Protein 4ZHB (pdb70)

Structure (mmCIF, N/CA/C/O backbone):
data_4ZHB
#
_entry.id   4ZHB
#
_cell.length_a   42.708
_cell.length_b   42.708
_cell.length_c   145.715
_cell.angle_alpha   90.000
_cell.angle_beta   90.000
_cell.angle_gamma   90.000
#
_symmetry.space_group_name_H-M   'P 41 2 2'
#
loop_
_entity.id
_entity.type
_entity.pdbx_description
1 polymer 'Ankyrin repeat-containing protein'
2 polymer '5-mer peptide'
3 non-polymer 'ACETATE ION'
4 water water
#
loop_
_atom_site.group_PDB
_atom_site.id
_atom_site.type_symbol
_atom_site.label_atom_id
_atom_site.label_alt_id
_atom_site.label_comp_id
_atom_site.label_asym_id
_atom_site.label_entity_id
_atom_site.label_seq_id
_atom_site.pdbx_PDB_ins_code
_atom_site.Cartn_x
_atom_site.Cartn_y
_atom_site.Cartn_z
_atom_site.occupancy
_atom_site.B_iso_or_equiv
_atom_site.auth_seq_id
_atom_site.auth_comp_id
_atom_site.auth_asym_id
_atom_site.auth_atom_id
_atom_site.pdbx_PDB_model_num
ATOM 1 N N . ILE A 1 11 ? 17.244 6.944 29.945 1.00 43.49 11 ILE A N 1
ATOM 2 C CA . ILE A 1 11 ? 17.689 6.602 28.556 1.00 39.98 11 ILE A CA 1
ATOM 3 C C . ILE A 1 11 ? 17.597 5.094 28.301 1.00 35.86 11 ILE A C 1
ATOM 4 O O . ILE A 1 11 ? 17.555 4.296 29.245 1.00 30.12 11 ILE A O 1
ATOM 9 N N . ALA A 1 12 ? 17.575 4.717 27.022 1.00 30.35 12 ALA A N 1
ATOM 10 C CA . ALA A 1 12 ? 17.648 3.303 26.609 1.00 25.64 12 ALA A CA 1
ATOM 11 C C . ALA A 1 12 ? 19.015 2.702 26.934 1.00 22.97 12 ALA A C 1
ATOM 12 O O . ALA A 1 12 ? 19.959 3.421 27.305 1.00 23.80 12 ALA A O 1
ATOM 14 N N . SER A 1 13 ? 19.124 1.385 26.784 1.00 19.92 13 SER A N 1
ATOM 15 C CA . SER A 1 13 ? 20.338 0.673 27.142 1.00 18.70 13 SER A CA 1
ATOM 16 C C . SER A 1 13 ? 21.512 1.088 26.267 1.00 17.32 13 SER A C 1
ATOM 17 O O . SER A 1 13 ? 21.350 1.540 25.125 1.00 16.96 13 SER A O 1
ATOM 20 N N . ALA A 1 14 ? 22.709 0.911 26.812 1.00 17.39 14 ALA A N 1
ATOM 21 C CA . ALA A 1 14 ? 23.923 1.149 26.047 1.00 17.28 14 ALA A CA 1
ATOM 22 C C . ALA A 1 14 ? 23.938 0.306 24.780 1.00 15.54 14 ALA A C 1
ATOM 23 O O . ALA A 1 14 ? 24.392 0.766 23.741 1.00 15.98 14 ALA A O 1
ATOM 25 N N . GLU A 1 15 ? 23.437 -0.920 24.876 1.00 15.25 15 GLU A N 1
ATOM 26 C CA . GLU A 1 15 ? 23.424 -1.840 23.745 1.00 14.80 15 GLU A CA 1
ATOM 27 C C . GLU A 1 15 ? 22.490 -1.337 22.641 1.00 13.39 15 GLU A C 1
ATOM 28 O O . GLU A 1 15 ? 22.844 -1.357 21.454 1.00 12.31 15 GLU A O 1
ATOM 34 N N . LEU A 1 16 ? 21.323 -0.844 23.017 1.00 12.86 16 LEU A N 1
ATOM 35 C CA . LEU A 1 16 ? 20.400 -0.304 22.018 1.00 12.06 16 LEU A CA 1
ATOM 36 C C . LEU A 1 16 ? 20.960 0.985 21.396 1.00 12.40 16 LEU A C 1
ATOM 37 O O . LEU A 1 16 ? 20.902 1.185 20.178 1.00 12.00 16 LEU A O 1
ATOM 42 N N . ARG A 1 17 ? 21.520 1.851 22.225 1.00 13.16 17 ARG A N 1
ATOM 43 C CA . ARG A 1 17 ? 22.122 3.088 21.715 1.00 13.15 17 ARG A CA 1
ATOM 44 C C . ARG A 1 17 ? 23.276 2.796 20.744 1.00 12.25 17 ARG A C 1
ATOM 45 O O . ARG A 1 17 ? 23.406 3.464 19.704 1.00 13.03 17 ARG A O 1
ATOM 53 N N A GLU A 1 18 ? 24.091 1.796 21.075 0.50 12.70 18 GLU A N 1
ATOM 54 N N B GLU A 1 18 ? 24.094 1.793 21.066 0.50 12.74 18 GLU A N 1
ATOM 55 C CA A GLU A 1 18 ? 25.186 1.347 20.213 0.50 12.46 18 GLU A CA 1
ATOM 56 C CA B GLU A 1 18 ? 25.184 1.373 20.183 0.50 12.55 18 GLU A CA 1
ATOM 57 C C A GLU A 1 18 ? 24.656 0.878 18.853 0.50 11.67 18 GLU A C 1
ATOM 58 C C B GLU A 1 18 ? 24.646 0.891 18.837 0.50 11.74 18 GLU A C 1
ATOM 59 O O A GLU A 1 18 ? 25.174 1.266 17.802 0.50 12.10 18 GLU A O 1
ATOM 60 O O B GLU A 1 18 ? 25.156 1.271 17.778 0.50 12.09 18 GLU A O 1
ATOM 71 N N . LEU A 1 19 ? 23.608 0.064 18.874 1.00 10.87 19 LEU A N 1
ATOM 72 C CA . LEU A 1 19 ? 22.985 -0.394 17.638 1.00 10.41 19 LEU A CA 1
ATOM 73 C C . LEU A 1 19 ? 22.432 0.772 16.811 1.00 10.41 19 LEU A C 1
ATOM 74 O O . LEU A 1 19 ? 22.688 0.854 15.604 1.00 10.87 19 LEU A O 1
ATOM 87 N N . LYS A 1 21 ? 23.226 3.903 16.774 1.00 11.38 21 LYS A N 1
ATOM 88 C CA . LYS A 1 21 ? 24.332 4.676 16.221 1.00 12.32 21 LYS A CA 1
ATOM 89 C C . LYS A 1 21 ? 24.926 4.006 14.987 1.00 12.17 21 LYS A C 1
ATOM 90 O O . LYS A 1 21 ? 25.164 4.668 13.972 1.00 12.27 21 LYS A O 1
ATOM 96 N N . ALA A 1 22 ? 25.159 2.697 15.070 1.00 10.83 22 ALA A N 1
ATOM 97 C CA . ALA A 1 22 ? 25.695 1.959 13.919 1.00 11.91 22 ALA A CA 1
ATOM 98 C C . ALA A 1 22 ? 24.747 1.997 12.722 1.00 11.12 22 ALA A C 1
ATOM 99 O O . ALA A 1 22 ? 25.186 2.108 11.581 1.00 12.21 22 ALA A O 1
ATOM 101 N N . VAL A 1 23 ? 23.443 1.921 12.988 1.00 10.55 23 VAL A N 1
ATOM 102 C CA . VAL A 1 23 ? 22.447 2.035 11.928 1.00 10.33 23 VAL A CA 1
ATOM 103 C C . VAL A 1 23 ? 22.528 3.429 11.288 1.00 10.70 23 VAL A C 1
ATOM 104 O O . VAL A 1 23 ? 22.644 3.547 10.070 1.00 11.80 23 VAL A O 1
ATOM 108 N N . SER A 1 24 ? 22.489 4.485 12.091 1.00 10.81 24 SER A N 1
ATOM 109 C CA . SER A 1 24 ? 22.554 5.842 11.551 1.00 11.87 24 SER A CA 1
ATOM 110 C C . SER A 1 24 ? 23.811 6.096 10.730 1.00 12.55 24 SER A C 1
ATOM 111 O O . SER A 1 24 ? 23.768 6.837 9.745 1.00 14.56 24 SER A O 1
ATOM 114 N N . GLU A 1 25 ? 24.922 5.489 11.143 1.00 12.89 25 GLU A N 1
ATOM 115 C CA . GLU A 1 25 ? 26.209 5.687 10.480 1.00 14.21 25 GLU A CA 1
ATOM 116 C C . GLU A 1 25 ? 26.414 4.814 9.246 1.00 13.83 25 GLU A C 1
ATOM 117 O O . GLU A 1 25 ? 27.445 4.920 8.590 1.00 16.06 25 GLU A O 1
ATOM 123 N N . GLY A 1 26 ? 25.442 3.969 8.920 1.00 13.19 26 GLY A N 1
ATOM 124 C CA . GLY A 1 26 ? 25.528 3.122 7.733 1.00 13.40 26 GLY A CA 1
ATOM 125 C C . GLY A 1 26 ? 26.483 1.968 7.853 1.00 12.93 26 GLY A C 1
ATOM 126 O O . GLY A 1 26 ? 26.993 1.494 6.852 1.00 13.69 26 GLY A O 1
ATOM 127 N N . HIS A 1 27 ? 26.747 1.517 9.078 1.00 12.48 27 HIS A N 1
ATOM 128 C CA . HIS A 1 27 ? 27.710 0.436 9.333 1.00 12.54 27 HIS A CA 1
ATOM 129 C C . HIS A 1 27 ? 27.036 -0.927 9.206 1.00 11.85 27 HIS A C 1
ATOM 130 O O . HIS A 1 27 ? 26.717 -1.586 10.188 1.00 12.14 27 HIS A O 1
ATOM 137 N N . TYR A 1 28 ? 26.805 -1.318 7.953 1.00 11.07 28 TYR A N 1
ATOM 138 C CA . TYR A 1 28 ? 26.028 -2.511 7.612 1.00 11.96 28 TYR A CA 1
ATOM 139 C C . TYR A 1 28 ? 26.538 -3.756 8.322 1.00 11.92 28 TYR A C 1
ATOM 140 O O . TYR A 1 28 ? 25.770 -4.490 8.954 1.00 11.91 28 TYR A O 1
ATOM 149 N N . GLU A 1 29 ? 27.835 -4.009 8.204 1.00 12.86 29 GLU A N 1
ATOM 150 C CA . GLU A 1 29 ? 28.390 -5.240 8.726 1.00 14.37 29 GLU A CA 1
ATOM 151 C C . GLU A 1 29 ? 28.327 -5.254 10.270 1.00 14.23 29 GLU A C 1
ATOM 152 O O . GLU A 1 29 ? 28.031 -6.278 10.895 1.00 14.12 29 GLU A O 1
ATOM 158 N N . THR A 1 30 ? 28.602 -4.111 10.885 1.00 13.23 30 THR A N 1
ATOM 159 C CA . THR A 1 30 ? 28.504 -4.010 12.342 1.00 13.84 30 THR A CA 1
ATOM 160 C C . THR A 1 30 ? 27.064 -4.269 12.836 1.00 12.44 30 THR A C 1
ATOM 161 O O . THR A 1 30 ? 26.831 -4.997 13.791 1.00 13.36 30 THR A O 1
ATOM 165 N N . VAL A 1 31 ? 26.097 -3.671 12.160 1.00 11.34 31 VAL A N 1
ATOM 166 C CA . VAL A 1 31 ? 24.689 -3.868 12.507 1.00 11.11 31 VAL A CA 1
ATOM 167 C C . VAL A 1 31 ? 24.306 -5.343 12.381 1.00 11.14 31 VAL A C 1
ATOM 168 O O . VAL A 1 31 ? 23.650 -5.903 13.260 1.00 11.73 31 VAL A O 1
ATOM 172 N N A ASN A 1 32 ? 24.708 -5.982 11.272 0.50 10.69 32 ASN A N 1
ATOM 173 N N B ASN A 1 32 ? 24.734 -5.968 11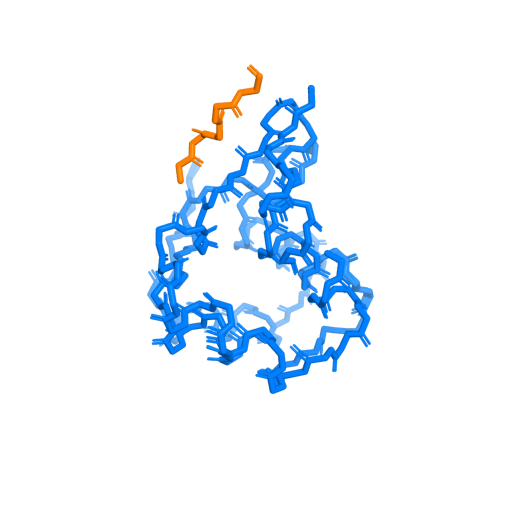.296 0.50 10.85 32 ASN A N 1
ATOM 174 C CA A ASN A 1 32 ? 24.462 -7.424 11.073 0.50 11.46 32 ASN A CA 1
ATOM 175 C CA B ASN A 1 32 ? 24.446 -7.367 11.114 0.50 11.84 32 ASN A CA 1
ATOM 176 C C A ASN A 1 32 ? 24.992 -8.229 12.258 0.50 11.44 32 ASN A C 1
ATOM 177 C C B ASN A 1 32 ? 24.999 -8.230 12.247 0.50 11.59 32 ASN A C 1
ATOM 178 O O A ASN A 1 32 ? 24.303 -9.104 12.784 0.50 11.82 32 ASN A O 1
ATOM 179 O O B ASN A 1 32 ? 24.337 -9.157 12.717 0.50 12.16 32 ASN A O 1
ATOM 188 N N . THR A 1 33 ? 26.220 -7.914 12.671 1.00 12.00 33 THR A N 1
ATOM 189 C CA . THR A 1 33 ? 26.860 -8.622 13.768 1.00 12.61 33 THR A CA 1
ATOM 190 C C . THR A 1 33 ? 26.169 -8.369 15.098 1.00 11.84 33 THR A C 1
ATOM 191 O O . THR A 1 33 ? 25.940 -9.305 15.858 1.00 12.15 33 THR A O 1
ATOM 195 N N . ILE A 1 34 ? 25.859 -7.110 15.393 1.00 10.87 34 ILE A N 1
ATOM 196 C CA . ILE A 1 34 ? 25.117 -6.814 16.615 1.00 11.25 34 ILE A CA 1
ATOM 197 C C . ILE A 1 34 ? 23.838 -7.626 16.678 1.00 11.20 34 ILE A C 1
ATOM 198 O O . ILE A 1 34 ? 23.522 -8.208 17.714 1.00 11.98 34 ILE A O 1
ATOM 203 N N . LEU A 1 35 ? 23.096 -7.671 15.574 1.00 10.89 35 LEU A N 1
ATOM 204 C CA . LEU A 1 35 ? 21.813 -8.351 15.612 1.00 11.49 35 LEU A CA 1
ATOM 205 C C . LEU A 1 35 ? 21.957 -9.875 15.593 1.00 12.09 35 LEU A C 1
ATOM 206 O O . LEU A 1 35 ? 21.098 -10.572 16.155 1.00 13.81 35 LEU A O 1
ATOM 211 N N . ASP A 1 36 ? 23.042 -10.402 15.018 1.00 11.89 36 ASP A N 1
ATOM 212 C CA . ASP A 1 36 ? 23.336 -11.831 15.177 1.00 13.34 36 ASP A CA 1
ATOM 213 C C . ASP A 1 36 ? 23.514 -12.162 16.661 1.00 13.48 36 ASP A C 1
ATOM 214 O O . ASP A 1 36 ? 23.042 -13.194 17.144 1.00 15.82 36 ASP A O 1
ATOM 219 N N . LYS A 1 37 ? 24.239 -11.301 17.372 1.00 13.53 37 LYS A N 1
ATOM 220 C CA . LYS A 1 37 ? 24.619 -11.554 18.771 1.00 14.08 37 LYS A CA 1
ATOM 221 C C . LYS A 1 37 ? 23.537 -11.195 19.785 1.00 13.61 37 LYS A C 1
ATOM 222 O O . LYS A 1 37 ? 23.453 -11.804 20.846 1.00 15.66 37 LYS A O 1
ATOM 228 N N . ASP A 1 38 ? 22.720 -10.195 19.449 1.00 12.63 38 ASP A N 1
ATOM 229 C CA . ASP A 1 38 ? 21.750 -9.621 20.377 1.00 12.75 38 ASP A CA 1
ATOM 230 C C . ASP A 1 38 ? 20.458 -9.370 19.595 1.00 12.84 38 ASP A C 1
ATOM 231 O O . ASP A 1 38 ? 20.028 -8.230 19.395 1.00 12.88 38 ASP A O 1
ATOM 236 N N . PRO A 1 39 ? 19.838 -10.453 19.109 1.00 12.47 39 PRO A N 1
ATOM 237 C CA . PRO A 1 39 ? 18.709 -10.310 18.197 1.00 12.91 39 PRO A CA 1
ATOM 238 C C . PRO A 1 39 ? 17.513 -9.568 18.776 1.00 12.38 39 PRO A C 1
ATOM 239 O O . PRO A 1 39 ? 16.748 -8.946 18.012 1.00 12.43 39 PRO A O 1
ATOM 243 N N . GLU A 1 40 ? 17.334 -9.612 20.098 1.00 12.38 40 GLU A N 1
ATOM 244 C CA . GLU A 1 40 ? 16.147 -8.992 20.689 1.00 13.30 40 GLU A CA 1
ATOM 245 C C . GLU A 1 40 ? 16.185 -7.467 20.628 1.00 12.07 40 GLU A C 1
ATOM 246 O O . GLU A 1 40 ? 15.193 -6.843 20.942 1.00 14.07 40 GLU A O 1
ATOM 252 N N . LEU A 1 41 ? 17.302 -6.862 20.224 1.00 11.15 41 LEU A N 1
ATOM 253 C CA . LEU A 1 41 ? 17.325 -5.415 20.064 1.00 11.77 41 LEU A CA 1
ATOM 254 C C . LEU A 1 41 ? 16.507 -4.893 18.878 1.00 11.07 41 LEU A C 1
ATOM 255 O O . LEU A 1 41 ? 16.207 -3.702 18.826 1.00 11.85 41 LEU A O 1
ATOM 260 N N . VAL A 1 42 ? 16.228 -5.747 17.884 1.00 10.30 42 VAL A N 1
ATOM 261 C CA . VAL A 1 42 ? 15.864 -5.243 16.551 1.00 10.23 42 VAL A CA 1
ATOM 262 C C . VAL A 1 42 ? 14.640 -4.334 16.545 1.00 10.18 42 VAL A C 1
ATOM 263 O O . VAL A 1 42 ? 14.633 -3.366 15.799 1.00 10.85 42 VAL A O 1
ATOM 267 N N . ASN A 1 43 ? 13.626 -4.661 17.350 1.00 10.36 43 ASN A N 1
ATOM 268 C CA . ASN A 1 43 ? 12.369 -3.892 17.379 1.00 10.32 43 ASN A CA 1
ATOM 269 C C . ASN A 1 43 ? 12.197 -3.030 18.618 1.00 10.68 43 ASN A C 1
ATOM 270 O O . ASN A 1 43 ? 11.086 -2.594 18.898 1.00 12.39 43 ASN A O 1
ATOM 275 N N . GLN A 1 44 ? 13.265 -2.788 19.380 1.00 10.83 44 GLN A N 1
ATOM 276 C CA . GLN A 1 44 ? 13.132 -1.981 20.599 1.00 11.30 44 GLN A CA 1
ATOM 277 C C . GLN A 1 44 ? 12.977 -0.497 20.241 1.00 10.81 44 GLN A C 1
ATOM 278 O O . GL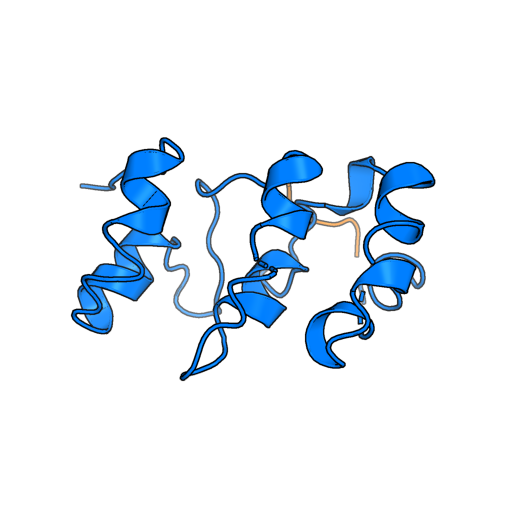N A 1 44 ? 13.815 0.080 19.542 1.00 12.28 44 GLN A O 1
ATOM 284 N N . TYR A 1 45 ? 11.882 0.104 20.713 1.00 10.65 45 TYR A N 1
ATOM 285 C CA . TYR A 1 45 ? 11.579 1.497 20.435 1.00 10.93 45 TYR A CA 1
ATOM 286 C C . TYR A 1 45 ? 11.292 2.228 21.731 1.00 12.00 45 TYR A 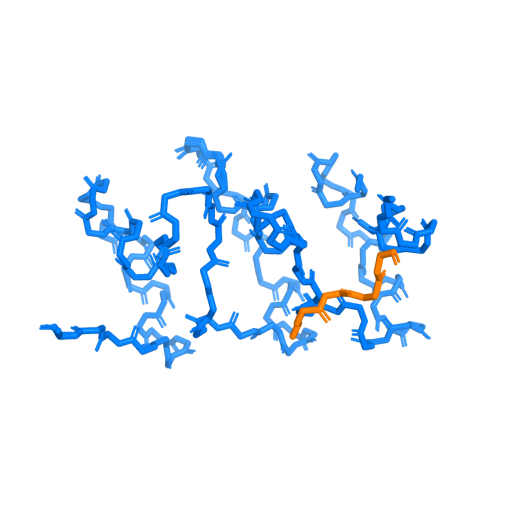C 1
ATOM 287 O O . TYR A 1 45 ? 10.839 1.617 22.697 1.00 12.54 45 TYR A O 1
ATOM 296 N N . ALA A 1 46 ? 11.506 3.542 21.728 1.00 12.49 46 ALA A N 1
ATOM 297 C CA . ALA A 1 46 ? 11.460 4.336 22.952 1.00 14.44 46 ALA A CA 1
ATOM 298 C C . ALA A 1 46 ? 10.437 5.461 22.851 1.00 14.15 46 ALA A C 1
ATOM 299 O O . ALA A 1 46 ? 10.787 6.550 22.416 1.00 14.55 46 ALA A O 1
ATOM 301 N N . PRO A 1 47 ? 9.168 5.223 23.260 1.00 14.92 47 PRO A N 1
ATOM 302 C CA . PRO A 1 47 ? 8.212 6.341 23.342 1.00 17.08 47 PRO A CA 1
ATOM 303 C C . PRO A 1 47 ? 8.730 7.373 24.353 1.00 19.47 47 PRO A C 1
ATOM 304 O O . PRO A 1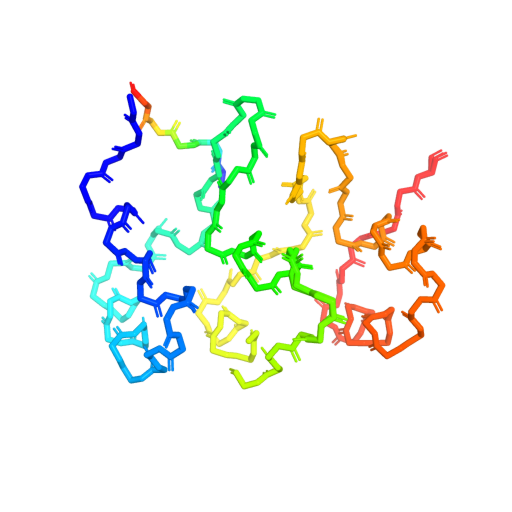 47 ? 9.385 6.988 25.316 1.00 22.93 47 PRO A O 1
ATOM 308 N N . PRO A 1 48 ? 8.485 8.658 24.162 1.00 19.22 48 PRO A N 1
ATOM 309 C CA . PRO A 1 48 ? 7.597 9.256 23.180 1.00 19.28 48 PRO A CA 1
ATOM 310 C C . PRO A 1 48 ? 8.259 9.642 21.858 1.00 16.05 48 PRO A C 1
ATOM 311 O O . PRO A 1 48 ? 7.567 10.033 20.940 1.00 16.42 48 PRO A O 1
ATOM 315 N N . THR A 1 49 ? 9.580 9.543 21.740 1.00 13.07 49 THR A N 1
ATOM 316 C CA . THR A 1 49 ? 10.209 9.836 20.443 1.00 12.21 49 THR A CA 1
ATOM 317 C C . THR A 1 49 ? 9.992 8.694 19.471 1.00 11.58 49 THR A C 1
ATOM 318 O O . THR A 1 49 ? 10.038 8.904 18.265 1.00 12.23 49 THR A O 1
ATOM 322 N N . TYR A 1 50 ? 9.779 7.492 20.001 1.00 10.92 50 TYR A N 1
ATOM 323 C CA . TYR A 1 50 ? 9.744 6.254 19.219 1.00 10.43 50 TYR A CA 1
ATOM 324 C C . TYR A 1 50 ? 11.055 6.039 18.464 1.00 10.64 50 TYR A C 1
ATOM 325 O O . TYR A 1 50 ? 11.099 5.390 17.417 1.00 11.69 50 TYR A O 1
ATOM 334 N N . ASP A 1 51 ? 12.157 6.530 19.030 1.00 10.08 51 ASP A N 1
ATOM 335 C CA . ASP A 1 51 ? 13.456 6.211 18.461 1.00 10.50 51 ASP A CA 1
ATOM 336 C C . ASP A 1 51 ? 13.651 4.693 18.515 1.00 9.97 51 ASP A C 1
ATOM 337 O O . ASP A 1 51 ? 13.214 4.035 19.464 1.00 11.04 51 ASP A O 1
ATOM 342 N N . SER A 1 52 ? 14.295 4.151 17.487 1.00 9.34 52 SER A N 1
ATOM 343 C CA . SER A 1 52 ? 14.485 2.712 17.342 1.00 9.09 52 SER A CA 1
ATOM 344 C C . SER A 1 52 ? 15.453 2.494 16.201 1.00 8.75 52 SER A C 1
ATOM 345 O O . SER A 1 52 ? 15.678 3.407 15.387 1.00 8.86 52 SER A O 1
ATOM 348 N N . PRO A 1 53 ? 15.980 1.280 16.072 1.00 9.02 53 PRO A N 1
ATOM 349 C CA . PRO A 1 53 ? 16.792 0.951 14.882 1.00 9.36 53 PRO A CA 1
ATOM 350 C C . PRO A 1 53 ? 16.042 1.270 13.572 1.00 9.03 53 PRO A C 1
ATOM 351 O O . PRO A 1 53 ? 16.587 1.912 12.654 1.00 9.89 53 PRO A O 1
ATOM 355 N N . LEU A 1 54 ? 14.777 0.860 13.507 1.00 8.59 54 LEU A N 1
ATOM 356 C CA . LEU A 1 54 ? 13.982 1.115 12.309 1.00 8.89 54 LEU A CA 1
ATOM 357 C C . LEU A 1 54 ? 13.773 2.606 12.067 1.00 8.82 54 LEU A C 1
ATOM 358 O O . LEU A 1 54 ? 13.849 3.077 10.919 1.00 9.61 54 LEU A O 1
ATOM 363 N N . ALA A 1 55 ? 13.487 3.354 13.131 1.00 8.63 55 ALA A N 1
ATOM 364 C CA . ALA A 1 55 ? 13.299 4.792 12.993 1.00 9.54 55 ALA A CA 1
ATOM 365 C C . ALA A 1 55 ? 14.539 5.456 12.415 1.00 9.78 55 ALA A C 1
ATOM 366 O O . ALA A 1 55 ? 14.421 6.403 11.641 1.00 11.12 55 ALA A O 1
ATOM 368 N N . ARG A 1 56 ? 15.725 4.985 12.789 1.00 9.51 56 ARG A N 1
ATOM 369 C CA . ARG A 1 56 ? 16.957 5.568 12.233 1.00 10.58 56 ARG A CA 1
ATOM 370 C C . ARG A 1 56 ? 17.033 5.398 10.713 1.00 10.88 56 ARG A C 1
ATOM 371 O O . ARG A 1 56 ? 17.610 6.240 10.024 1.00 15.71 56 ARG A O 1
ATOM 379 N N . VAL A 1 57 ? 16.458 4.319 10.197 1.00 9.38 57 VAL A N 1
ATOM 380 C CA . VAL A 1 57 ? 16.402 4.118 8.760 1.00 9.98 57 VAL A CA 1
ATOM 381 C C . VAL A 1 57 ? 15.304 4.966 8.110 1.00 10.11 57 VAL A C 1
ATOM 382 O O . VAL A 1 57 ? 15.549 5.681 7.142 1.00 11.91 57 VAL A O 1
ATOM 386 N N . LEU A 1 58 ? 14.097 4.919 8.665 1.00 9.94 58 LEU A N 1
ATOM 387 C CA . LEU A 1 58 ? 12.954 5.538 7.996 1.00 11.87 58 LEU A CA 1
ATOM 388 C C . LEU A 1 58 ? 12.903 7.067 8.147 1.00 13.50 58 LEU A C 1
ATOM 389 O O . LEU A 1 58 ? 12.258 7.701 7.316 1.00 19.31 58 LEU A O 1
ATOM 394 N N A ASN A 1 59 ? 13.633 7.605 9.174 0.50 13.01 59 ASN A N 1
ATOM 395 N N B ASN A 1 59 ? 13.532 7.676 9.116 0.50 14.08 59 ASN A N 1
ATOM 396 C CA A ASN A 1 59 ? 13.804 9.072 9.526 0.50 14.40 59 ASN A CA 1
ATOM 397 C CA B ASN A 1 59 ? 13.319 9.099 9.214 0.50 15.69 59 ASN A CA 1
ATOM 398 C C A ASN A 1 59 ? 14.365 9.844 8.328 0.50 14.06 59 ASN A C 1
ATOM 399 C C B ASN A 1 59 ? 14.602 9.760 8.601 0.50 16.57 59 ASN A C 1
ATOM 400 O O A ASN A 1 59 ? 14.181 11.049 8.214 0.50 12.87 59 ASN A O 1
ATOM 401 O O B ASN A 1 59 ? 15.407 10.429 9.245 0.50 21.03 59 ASN A O 1
ATOM 410 N N A LYS A 1 60 ? 15.142 9.154 7.494 0.50 13.21 60 LYS A N 1
ATOM 411 N N B LYS A 1 60 ? 14.766 9.472 7.301 0.50 16.28 60 LYS A N 1
ATOM 412 C CA A LYS A 1 60 ? 15.898 9.785 6.409 0.50 14.28 60 LYS A CA 1
ATOM 413 C CA B LYS A 1 60 ? 15.805 10.020 6.421 0.50 17.17 60 LYS A CA 1
ATOM 414 C C A LYS A 1 60 ? 15.049 10.055 5.180 0.50 16.21 60 LYS A C 1
ATOM 415 C C B LYS A 1 60 ? 15.118 10.359 5.100 0.50 18.63 60 LYS A C 1
ATOM 416 O O A LYS A 1 60 ? 14.275 9.198 4.749 0.50 16.96 60 LYS A O 1
ATOM 417 O O B LYS A 1 60 ? 14.294 9.586 4.614 0.50 18.02 60 LYS A O 1
ATOM 428 N N A LYS A 1 61 ? 15.203 11.241 4.605 0.50 18.58 61 LYS A N 1
ATOM 429 N N B LYS A 1 61 ? 15.451 11.495 4.498 0.50 21.15 61 LYS A N 1
ATOM 430 C CA A LYS A 1 61 ? 14.468 11.562 3.390 0.50 19.83 61 LYS A CA 1
ATOM 431 C CA B LYS A 1 61 ? 14.756 11.887 3.265 0.50 23.59 61 LYS A CA 1
ATOM 432 C C A LYS A 1 61 ? 14.849 10.577 2.294 0.50 19.60 61 LYS A C 1
ATOM 433 C C B LYS A 1 61 ? 14.987 10.885 2.133 0.50 20.38 61 LYS A C 1
ATOM 434 O O A LYS A 1 61 ? 13.934 10.074 1.627 0.50 17.36 61 LYS A O 1
ATOM 435 O O B LYS A 1 61 ? 14.149 10.736 1.261 0.50 21.62 61 LYS A O 1
ATOM 446 N N . HIS A 1 62 ? 16.152 10.246 2.146 1.00 17.29 62 HIS A N 1
ATOM 447 C CA . HIS A 1 62 ? 16.551 9.184 1.196 1.00 15.65 62 HIS A CA 1
ATOM 448 C C . HIS A 1 62 ? 16.913 7.928 1.966 1.00 13.38 62 HIS A C 1
ATOM 449 O O . HIS A 1 62 ? 17.980 7.839 2.597 1.00 15.35 62 HIS A O 1
ATOM 456 N N . ILE A 1 63 ? 15.998 6.959 1.941 1.00 11.19 63 ILE A N 1
ATOM 457 C CA . ILE A 1 63 ? 16.127 5.753 2.753 1.00 10.75 63 ILE A CA 1
ATOM 458 C C . ILE A 1 63 ? 17.229 4.829 2.232 1.00 10.65 63 ILE A C 1
ATOM 459 O O . ILE A 1 63 ? 17.351 4.594 1.029 1.00 11.33 63 ILE A O 1
ATOM 464 N N . ASP A 1 64 ? 18.011 4.288 3.165 1.00 10.18 64 ASP A N 1
ATOM 465 C CA . ASP A 1 64 ? 19.034 3.292 2.863 1.00 10.45 64 ASP A CA 1
ATOM 466 C C . ASP A 1 64 ? 18.385 1.919 2.881 1.00 10.20 64 ASP A C 1
ATOM 467 O O . ASP A 1 64 ? 18.154 1.325 3.937 1.00 10.18 64 ASP A O 1
ATOM 472 N N . TYR A 1 65 ? 18.044 1.450 1.684 1.00 10.40 65 TYR A N 1
ATOM 473 C CA . TYR A 1 65 ? 17.380 0.167 1.543 1.00 10.80 65 TYR A CA 1
ATOM 474 C C . TYR A 1 65 ? 18.280 -1.028 1.828 1.00 10.43 65 TYR A C 1
ATOM 475 O O . TYR A 1 65 ? 17.781 -2.099 2.187 1.00 11.05 65 TYR A O 1
ATOM 484 N N . LYS A 1 66 ? 19.597 -0.871 1.696 1.00 10.09 66 LYS A N 1
ATOM 485 C CA . LYS A 1 66 ? 20.482 -1.951 2.160 1.00 10.41 66 LYS A CA 1
ATOM 486 C C . LYS A 1 66 ? 20.315 -2.138 3.664 1.00 9.72 66 LYS A C 1
ATOM 487 O O . LYS A 1 66 ? 20.172 -3.268 4.163 1.00 11.13 66 LYS A O 1
ATOM 501 N N . LEU A 1 68 ? 17.763 -1.182 5.498 1.00 9.27 68 LEU A N 1
ATOM 502 C CA . LEU A 1 68 ? 16.426 -1.697 5.778 1.00 9.36 68 LEU A CA 1
ATOM 503 C C . LEU A 1 68 ? 16.346 -3.217 5.554 1.00 9.59 68 LEU A C 1
ATOM 504 O O . LEU A 1 68 ? 15.773 -3.940 6.361 1.00 10.18 68 LEU A O 1
ATOM 509 N N . ASP A 1 69 ? 16.948 -3.702 4.468 1.00 9.64 69 ASP A N 1
ATOM 510 C CA . ASP A 1 69 ? 17.003 -5.143 4.181 1.00 10.37 69 ASP A CA 1
ATOM 511 C C . ASP A 1 69 ? 17.685 -5.912 5.321 1.00 10.64 69 ASP A C 1
ATOM 512 O O . ASP A 1 69 ? 17.277 -7.015 5.659 1.00 11.06 69 ASP A O 1
ATOM 517 N N . ILE A 1 70 ? 18.749 -5.342 5.882 1.00 10.17 70 ILE A N 1
ATOM 518 C CA . ILE A 1 70 ? 19.430 -5.963 7.023 1.00 10.90 70 ILE A CA 1
ATOM 519 C C . ILE A 1 70 ? 18.486 -6.083 8.218 1.00 10.21 70 ILE A C 1
ATOM 520 O O . ILE A 1 70 ? 18.404 -7.135 8.848 1.00 10.67 70 ILE A O 1
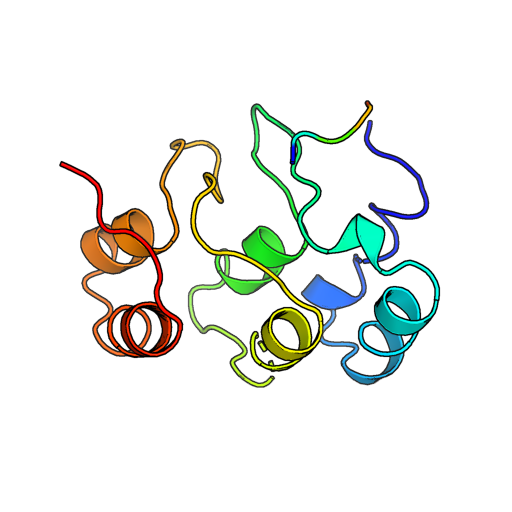ATOM 525 N N . LEU A 1 71 ? 17.760 -5.015 8.524 1.00 9.87 71 LEU A N 1
ATOM 526 C CA . LEU A 1 71 ? 16.806 -5.094 9.620 1.00 9.60 71 LEU A CA 1
ATOM 527 C C . LEU A 1 71 ? 15.747 -6.166 9.324 1.00 9.67 71 LEU A C 1
ATOM 528 O O . LEU A 1 71 ? 15.380 -6.937 10.215 1.00 10.13 71 LEU A O 1
ATOM 533 N N . VAL A 1 72 ? 15.264 -6.216 8.082 1.00 10.20 72 VAL A N 1
ATOM 534 C CA . VAL A 1 72 ? 14.292 -7.236 7.683 1.00 10.92 72 VAL A CA 1
ATOM 535 C C . VAL A 1 72 ? 14.841 -8.659 7.871 1.00 10.85 72 VAL A C 1
ATOM 536 O O . VAL A 1 72 ? 14.146 -9.531 8.412 1.00 11.82 72 VAL A O 1
ATOM 540 N N . LYS A 1 73 ? 16.088 -8.885 7.457 1.00 11.62 73 LYS A N 1
ATOM 541 C CA . LYS A 1 73 ? 16.706 -10.196 7.648 1.00 12.94 73 LYS A CA 1
ATOM 542 C C . LYS A 1 73 ? 16.714 -10.604 9.110 1.00 12.34 73 LYS A C 1
ATOM 543 O O . LYS A 1 73 ? 16.584 -11.778 9.439 1.00 13.95 73 LYS A O 1
ATOM 549 N N . HIS A 1 74 ? 16.860 -9.608 9.987 1.00 10.78 74 HIS A N 1
ATOM 550 C CA . HIS A 1 74 ? 16.875 -9.803 11.410 1.00 11.35 74 HIS A CA 1
ATOM 551 C C . HIS A 1 74 ? 15.519 -9.597 12.085 1.00 11.10 74 HIS A C 1
ATOM 552 O O . HIS A 1 74 ? 15.454 -9.380 13.286 1.00 12.39 74 HIS A O 1
ATOM 559 N N . HIS A 1 75 ? 14.433 -9.732 11.317 1.00 10.66 75 HIS A N 1
ATOM 560 C CA . HIS A 1 75 ? 13.078 -9.837 11.871 1.00 11.74 75 HIS A CA 1
ATOM 561 C C . HIS A 1 75 ? 12.521 -8.534 12.407 1.00 10.46 75 HIS A C 1
ATOM 562 O O . HIS A 1 75 ? 11.687 -8.531 13.300 1.00 12.17 75 HIS A O 1
ATOM 569 N N . VAL A 1 76 ? 12.913 -7.414 11.797 1.00 10.06 76 VAL A N 1
ATOM 570 C CA . VAL A 1 76 ? 12.237 -6.161 12.098 1.00 9.97 76 VAL A CA 1
ATOM 571 C C . VAL A 1 76 ? 10.778 -6.293 11.661 1.00 10.47 76 VAL A C 1
ATOM 572 O O . VAL A 1 76 ? 10.455 -6.969 10.664 1.00 11.87 76 VAL A O 1
ATOM 576 N N . ASP A 1 77 ? 9.912 -5.591 12.378 1.00 10.30 77 ASP A N 1
ATOM 577 C CA . ASP A 1 77 ? 8.500 -5.506 12.036 1.00 10.63 77 ASP A CA 1
ATOM 578 C C . ASP A 1 77 ? 8.096 -4.069 11.748 1.00 9.56 77 ASP A C 1
ATOM 579 O O . ASP A 1 77 ? 8.829 -3.128 12.054 1.00 10.88 77 ASP A O 1
ATOM 584 N N . PHE A 1 78 ? 6.886 -3.918 11.208 1.00 9.20 78 PHE A N 1
ATOM 585 C CA . PHE A 1 78 ? 6.423 -2.642 10.684 1.00 9.28 78 PHE A CA 1
ATOM 586 C C . PHE A 1 78 ? 5.103 -2.213 11.312 1.00 9.55 78 PHE A C 1
ATOM 587 O O . PHE A 1 78 ? 4.390 -1.396 10.749 1.00 9.59 78 PHE A O 1
ATOM 595 N N . ASP A 1 79 ? 4.794 -2.752 12.481 1.00 9.69 79 ASP A N 1
ATOM 596 C CA . ASP A 1 79 ? 3.501 -2.508 13.123 1.00 10.17 79 ASP A CA 1
ATOM 597 C C . ASP A 1 79 ? 3.516 -1.480 14.236 1.00 10.33 79 ASP A C 1
ATOM 598 O O . ASP A 1 79 ? 2.456 -1.167 14.752 1.00 13.71 79 ASP A O 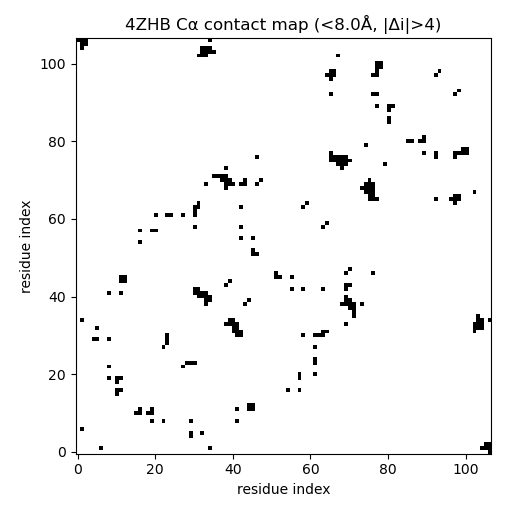1
ATOM 603 N N . TYR A 1 80 ? 4.676 -0.946 14.597 1.00 9.80 80 TYR A N 1
ATOM 604 C CA . TYR A 1 80 ? 4.776 0.015 15.700 1.00 9.82 80 TYR A CA 1
ATOM 605 C C . TYR A 1 80 ? 5.164 1.406 15.185 1.00 9.90 80 TYR A C 1
ATOM 606 O O . TYR A 1 80 ? 5.707 1.564 14.091 1.00 9.55 80 TYR A O 1
ATOM 615 N N . PRO A 1 81 ? 4.875 2.446 15.969 1.00 10.20 81 PRO A N 1
ATOM 616 C CA . PRO A 1 81 ? 5.198 3.772 15.474 1.00 10.40 81 PRO A CA 1
ATOM 617 C C . PRO A 1 81 ? 6.701 3.989 15.370 1.00 9.59 81 PRO A C 1
ATOM 618 O O . PRO A 1 81 ? 7.459 3.423 16.153 1.00 9.98 81 PRO A O 1
ATOM 622 N N . ILE A 1 82 ? 7.086 4.834 14.416 1.00 9.19 82 ILE A N 1
ATOM 623 C CA . ILE A 1 82 ? 8.495 5.080 14.085 1.00 9.30 82 ILE A CA 1
ATOM 624 C C . ILE A 1 82 ? 8.907 6.540 14.199 1.00 9.30 82 ILE A C 1
ATOM 625 O O . ILE A 1 82 ? 10.029 6.878 13.842 1.00 10.30 82 ILE A O 1
ATOM 630 N N . ASN A 1 83 ? 8.044 7.379 14.777 1.00 10.43 83 ASN A N 1
ATOM 631 C CA . ASN A 1 83 ? 8.417 8.754 15.031 1.00 10.87 83 ASN A CA 1
ATOM 632 C C . ASN A 1 83 ? 7.516 9.352 16.091 1.00 11.69 83 ASN A C 1
ATOM 633 O O . ASN A 1 83 ? 6.562 8.718 16.553 1.00 11.89 83 ASN A O 1
ATOM 638 N N . TYR A 1 84 ? 7.825 10.595 16.469 1.00 12.24 84 TYR A N 1
ATOM 639 C CA . TYR A 1 84 ? 7.111 11.271 17.558 1.00 13.29 84 TYR A CA 1
ATOM 640 C C . TYR A 1 84 ? 5.692 11.681 17.199 1.00 14.41 84 TYR A C 1
ATOM 641 O O . TYR A 1 84 ? 4.905 12.036 18.076 1.00 15.47 84 TYR A O 1
ATOM 650 N N . HIS A 1 85 ? 5.370 11.616 15.906 1.00 13.37 85 HIS A N 1
ATOM 651 C CA . HIS A 1 85 ? 3.983 11.737 15.444 1.00 12.96 85 HIS A CA 1
ATOM 652 C C . HIS A 1 85 ? 3.151 10.482 15.701 1.00 13.64 85 HIS A C 1
ATOM 653 O O . HIS A 1 85 ? 1.951 10.477 15.411 1.00 15.30 85 HIS A O 1
ATOM 660 N N A LYS A 1 86 ? 3.765 9.430 16.249 0.50 12.93 86 LYS A N 1
ATOM 661 N N B LYS A 1 86 ? 3.799 9.423 16.187 0.50 12.98 86 LYS A N 1
ATOM 662 C CA A LYS A 1 86 ? 3.134 8.118 16.416 0.50 13.40 86 LYS A CA 1
ATOM 663 C CA B LYS A 1 86 ? 3.177 8.131 16.429 0.50 13.82 86 LYS A CA 1
ATOM 664 C C A LYS A 1 86 ? 2.636 7.557 15.091 0.50 12.63 86 LYS A C 1
ATOM 665 C C B LYS A 1 86 ? 2.747 7.442 15.127 0.50 12.76 86 LYS A C 1
ATOM 666 O O A LYS A 1 86 ? 1.599 6.914 15.052 0.50 15.04 86 LYS A O 1
ATOM 667 O O B LYS A 1 86 ? 1.939 6.523 15.153 0.50 14.36 86 LYS A O 1
ATOM 678 N N . GLU A 1 87 ? 3.367 7.823 14.007 1.00 11.31 87 GLU A N 1
ATOM 679 C CA . GLU A 1 87 ? 3.075 7.225 12.706 1.00 11.25 87 GLU A CA 1
ATOM 680 C C . GLU A 1 87 ? 3.731 5.867 12.565 1.00 10.04 87 GLU A C 1
ATOM 681 O O . GLU A 1 87 ? 4.916 5.706 12.843 1.00 10.94 87 GLU A O 1
ATOM 687 N N . THR A 1 88 ? 2.970 4.913 12.057 1.00 9.84 88 THR A N 1
ATOM 688 C CA . THR A 1 88 ? 3.537 3.643 11.614 1.00 9.37 88 THR A CA 1
ATOM 689 C C . THR A 1 88 ? 4.305 3.861 10.296 1.00 8.73 88 THR A C 1
ATOM 690 O O . THR A 1 88 ? 4.151 4.897 9.625 1.00 9.45 88 THR A O 1
ATOM 694 N N . PRO A 1 89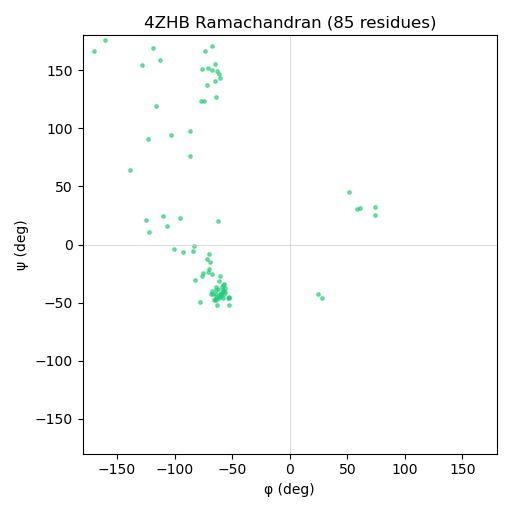 ? 5.107 2.878 9.892 1.00 8.55 89 PRO A N 1
ATOM 695 C CA . PRO A 1 89 ? 5.787 2.980 8.598 1.00 8.86 89 PRO A CA 1
ATOM 696 C C . PRO A 1 89 ? 4.851 3.282 7.427 1.00 8.80 89 PRO A C 1
ATOM 697 O O . PRO A 1 89 ? 5.148 4.156 6.609 1.00 9.51 89 PRO A O 1
ATOM 701 N N . ILE A 1 90 ? 3.713 2.599 7.357 1.00 8.93 90 ILE A N 1
ATOM 702 C CA . ILE A 1 90 ? 2.773 2.858 6.277 1.00 9.79 90 ILE A CA 1
ATOM 703 C C . ILE A 1 90 ? 2.213 4.275 6.359 1.00 9.68 90 ILE A C 1
ATOM 704 O O . ILE A 1 90 ? 2.040 4.938 5.334 1.00 10.79 90 ILE A O 1
ATOM 709 N N . GLU A 1 91 ? 1.924 4.756 7.570 1.00 10.07 91 GLU A N 1
ATOM 710 C CA . GLU A 1 91 ? 1.426 6.116 7.722 1.00 10.42 91 GLU A CA 1
ATOM 711 C C . GLU A 1 91 ? 2.453 7.151 7.282 1.00 9.78 91 GLU A C 1
ATOM 712 O O . GLU A 1 91 ? 2.106 8.178 6.693 1.00 11.88 91 GLU A O 1
ATOM 718 N N . LEU A 1 92 ? 3.731 6.884 7.552 1.00 9.72 92 LEU A N 1
ATOM 719 C CA . LEU A 1 92 ? 4.796 7.762 7.070 1.00 10.21 92 LEU A CA 1
ATOM 720 C C . LEU A 1 92 ? 4.840 7.754 5.542 1.00 10.14 92 LEU A C 1
ATOM 721 O O . LEU A 1 92 ? 4.944 8.810 4.909 1.00 11.00 92 LEU A O 1
ATOM 726 N N . ALA A 1 93 ? 4.808 6.560 4.949 1.00 10.24 93 ALA A N 1
ATOM 727 C CA . ALA A 1 93 ? 4.817 6.458 3.485 1.00 10.46 93 ALA A CA 1
ATOM 728 C C . ALA A 1 93 ? 3.661 7.256 2.867 1.00 10.49 93 ALA A C 1
ATOM 729 O O . ALA A 1 93 ? 3.825 7.924 1.856 1.00 11.49 93 ALA A O 1
ATOM 731 N N . CYS A 1 94 ? 2.496 7.180 3.506 1.00 11.01 94 CYS A N 1
ATOM 732 C CA . CYS A 1 94 ? 1.316 7.888 3.044 1.00 11.83 94 CYS A CA 1
ATOM 733 C C . CYS A 1 94 ? 1.500 9.393 3.146 1.00 12.10 94 CYS A C 1
ATOM 734 O O . CYS A 1 94 ? 1.249 10.126 2.182 1.00 12.04 94 CYS A O 1
ATOM 737 N N . LYS A 1 95 ? 1.981 9.852 4.304 1.00 11.62 95 LYS A N 1
ATOM 738 C CA . LYS A 1 95 ? 2.245 11.278 4.508 1.00 12.74 95 LYS A CA 1
ATOM 739 C C . LYS A 1 95 ? 3.226 11.822 3.470 1.00 12.51 95 LYS A C 1
ATOM 740 O O . LYS A 1 95 ? 3.033 12.917 2.922 1.00 13.08 95 LYS A O 1
ATOM 746 N N . ASN A 1 96 ? 4.266 11.047 3.187 1.00 11.94 96 ASN A N 1
ATOM 747 C CA . ASN A 1 96 ? 5.301 11.450 2.245 1.00 12.22 96 ASN A CA 1
ATOM 748 C C . ASN A 1 96 ? 4.960 11.174 0.797 1.00 11.67 96 ASN A C 1
ATOM 749 O O . ASN A 1 96 ? 5.725 11.566 -0.091 1.00 13.22 96 ASN A O 1
ATOM 754 N N . GLN A 1 97 ? 3.838 10.506 0.551 1.00 10.90 97 GLN A N 1
ATOM 755 C CA . GLN A 1 97 ? 3.441 10.088 -0.798 1.00 11.33 97 GLN A CA 1
ATOM 756 C C . GLN A 1 97 ? 4.576 9.343 -1.491 1.00 11.47 97 GLN A C 1
ATOM 757 O O . GLN A 1 97 ? 4.900 9.584 -2.654 1.00 12.93 97 GLN A O 1
ATOM 763 N N . ASP A 1 98 ? 5.192 8.429 -0.736 1.00 11.46 98 ASP A N 1
ATOM 764 C CA . ASP A 1 98 ? 6.387 7.714 -1.177 1.00 11.12 98 ASP A CA 1
ATOM 765 C C . ASP A 1 98 ? 5.988 6.302 -1.595 1.00 11.18 98 ASP A C 1
ATOM 766 O O . ASP A 1 98 ? 5.896 5.403 -0.748 1.00 10.96 98 ASP A O 1
ATOM 771 N N . LEU A 1 99 ? 5.731 6.120 -2.890 1.00 11.88 99 LEU A N 1
ATOM 772 C CA . LEU A 1 99 ? 5.320 4.804 -3.394 1.00 12.66 99 LEU A CA 1
ATOM 773 C C . LEU A 1 99 ? 6.418 3.754 -3.312 1.00 11.81 99 LEU A C 1
ATOM 774 O O . LEU A 1 99 ? 6.133 2.562 -3.230 1.00 12.22 99 LEU A O 1
ATOM 779 N N . GLN A 1 100 ? 7.673 4.187 -3.326 1.00 11.60 100 GLN A N 1
ATOM 780 C CA . GLN A 1 100 ? 8.781 3.237 -3.188 1.00 11.93 100 GLN A CA 1
ATOM 781 C C . GLN A 1 100 ? 8.747 2.588 -1.809 1.00 10.62 100 GLN A C 1
ATOM 782 O O . GLN A 1 100 ? 8.795 1.368 -1.651 1.00 11.57 100 GLN A O 1
ATOM 788 N N . LEU A 1 101 ? 8.585 3.415 -0.798 1.00 10.31 101 LEU A N 1
ATOM 789 C CA . LEU A 1 101 ? 8.466 2.897 0.562 1.00 9.99 101 LEU A CA 1
ATOM 790 C C . LEU A 1 101 ? 7.170 2.132 0.746 1.00 9.45 101 LEU A C 1
ATOM 791 O O . LEU A 1 101 ? 7.177 1.060 1.336 1.00 9.83 101 LEU A O 1
ATOM 796 N N A PHE A 1 102 ? 6.049 2.677 0.257 0.50 9.69 102 PHE A N 1
ATOM 797 N N B PHE A 1 102 ? 6.075 2.646 0.212 0.50 10.06 102 PHE A N 1
ATOM 798 C CA A PHE A 1 102 ? 4.768 1.949 0.286 0.50 10.07 102 PHE A CA 1
ATOM 799 C CA B PHE A 1 102 ? 4.832 1.921 0.324 0.50 10.63 102 PHE A CA 1
ATOM 800 C C A PHE A 1 102 ? 4.961 0.510 -0.237 0.50 10.06 102 PHE A C 1
ATOM 801 C C B PHE A 1 102 ? 4.928 0.503 -0.260 0.50 10.48 102 PHE A C 1
ATOM 802 O O A PHE A 1 102 ? 4.593 -0.457 0.427 0.50 10.26 102 PHE A O 1
ATOM 803 O O B PHE A 1 102 ? 4.467 -0.462 0.347 0.50 11.05 102 PHE A O 1
ATOM 818 N N . LYS A 1 103 ? 5.542 0.384 -1.430 1.00 10.26 103 LYS A N 1
ATOM 819 C CA . LYS A 1 103 ? 5.692 -0.910 -2.074 1.00 10.52 103 LYS A CA 1
ATOM 820 C C . LYS A 1 103 ? 6.578 -1.835 -1.241 1.00 9.98 103 LYS A C 1
ATOM 821 O O . LYS A 1 103 ? 6.245 -3.011 -1.048 1.00 10.74 103 LYS A O 1
ATOM 827 N N . TYR A 1 104 ? 7.701 -1.316 -0.752 1.00 9.26 104 TYR A N 1
ATOM 828 C CA . TYR A 1 104 ? 8.579 -2.128 0.082 1.00 9.88 104 TYR A CA 1
ATOM 829 C C . TYR A 1 104 ? 7.813 -2.642 1.295 1.00 9.58 104 TYR A C 1
ATOM 830 O O . TYR A 1 104 ? 7.876 -3.820 1.634 1.00 10.01 104 TYR A O 1
ATOM 839 N N . LEU A 1 105 ? 7.070 -1.759 1.941 1.00 9.46 105 LEU A N 1
ATOM 840 C CA . LEU A 1 105 ? 6.355 -2.151 3.147 1.00 9.86 105 LEU A CA 1
ATOM 841 C C . LEU A 1 105 ? 5.291 -3.213 2.872 1.00 10.10 105 LEU A C 1
ATOM 842 O O . LEU A 1 105 ? 5.184 -4.214 3.596 1.00 10.99 105 LEU A O 1
ATOM 847 N N . VAL A 1 106 ? 4.522 -3.005 1.816 1.00 10.35 106 VAL A N 1
ATOM 848 C CA . VAL A 1 106 ? 3.495 -3.973 1.420 1.00 12.16 106 VAL A CA 1
ATOM 849 C C . VAL A 1 106 ? 4.096 -5.338 1.106 1.00 11.81 106 VAL A C 1
ATOM 850 O O . VAL A 1 106 ? 3.567 -6.370 1.509 1.00 13.47 106 VAL A O 1
ATOM 854 N N . GLN A 1 107 ? 5.229 -5.336 0.415 1.00 11.51 107 GLN A N 1
ATOM 855 C CA . GLN A 1 107 ? 5.890 -6.586 0.061 1.00 13.11 107 GLN A CA 1
ATOM 856 C C . GLN A 1 107 ? 6.480 -7.307 1.278 1.00 13.97 107 GLN A C 1
ATOM 857 O O . GLN A 1 107 ? 6.803 -8.479 1.184 1.00 18.24 107 GLN A O 1
ATOM 863 N N . HIS A 1 108 ? 6.606 -6.595 2.399 1.00 12.86 108 HIS A N 1
ATOM 864 C CA . HIS A 1 108 ? 7.033 -7.157 3.677 1.00 14.26 108 HIS A CA 1
ATOM 865 C C . HIS A 1 108 ? 5.897 -7.216 4.722 1.00 15.08 108 HIS A C 1
ATOM 866 O O . HIS A 1 108 ? 6.156 -7.233 5.935 1.00 18.30 108 HIS A O 1
ATOM 873 N N . ASN A 1 109 ? 4.651 -7.256 4.241 1.00 15.62 109 ASN A N 1
ATOM 874 C CA . ASN A 1 109 ? 3.454 -7.489 5.079 1.00 17.45 109 ASN A CA 1
ATOM 875 C C . ASN A 1 109 ? 3.237 -6.429 6.155 1.00 14.83 109 ASN A C 1
ATOM 876 O O . ASN A 1 109 ? 2.656 -6.709 7.199 1.00 17.62 109 ASN A O 1
ATOM 881 N N . ALA A 1 110 ? 3.635 -5.194 5.881 1.00 13.09 110 ALA A N 1
ATOM 882 C CA . ALA A 1 110 ? 3.372 -4.135 6.835 1.00 12.47 110 ALA A CA 1
A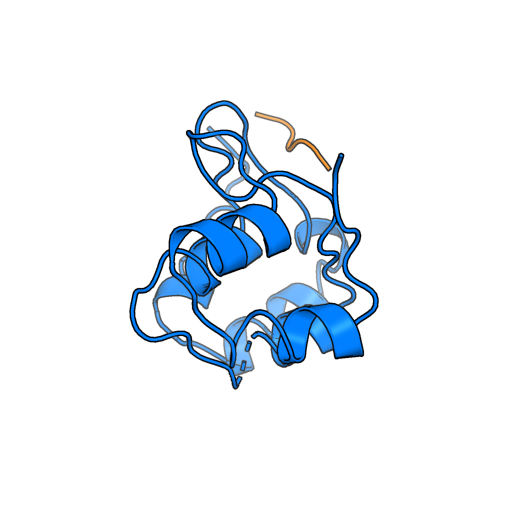TOM 883 C C . ALA A 1 110 ? 1.859 -3.906 6.979 1.00 13.63 110 ALA A C 1
ATOM 884 O O . ALA A 1 110 ? 1.140 -3.870 5.986 1.00 15.24 110 ALA A O 1
ATOM 886 N N . PRO A 1 111 ? 1.369 -3.663 8.192 1.00 13.11 111 PRO A N 1
ATOM 887 C CA . PRO A 1 111 ? -0.054 -3.386 8.378 1.00 14.24 111 PRO A CA 1
ATOM 888 C C . PRO A 1 111 ? -0.432 -1.974 7.946 1.00 13.81 111 PRO A C 1
ATOM 889 O O . PRO A 1 111 ? 0.376 -1.018 8.073 1.00 13.54 111 PRO A O 1
ATOM 893 N N . ILE A 1 112 ? -1.679 -1.839 7.513 1.00 13.49 112 ILE A N 1
ATOM 894 C CA . ILE A 1 112 ? -2.246 -0.562 7.097 1.00 14.29 112 ILE A CA 1
ATOM 895 C C . ILE A 1 112 ? -3.383 -0.220 8.062 1.00 15.51 112 ILE A C 1
ATOM 896 O O . ILE A 1 112 ? -4.335 -0.986 8.194 1.00 17.55 112 ILE A O 1
ATOM 901 N N . SER A 1 113 ? -3.251 0.912 8.763 1.00 15.60 113 SER A N 1
ATOM 902 C CA . SER A 1 113 ? -4.212 1.357 9.778 1.00 16.88 113 SER A CA 1
ATOM 903 C C . SER A 1 113 ? -5.500 1.856 9.155 1.00 19.28 113 SER A C 1
ATOM 904 O O . SER A 1 113 ? -5.570 2.035 7.935 1.00 17.67 113 SER A O 1
ATOM 907 N N A GLU A 1 114 ? -6.510 2.114 9.991 0.50 19.84 114 GLU A N 1
ATOM 908 N N B GLU A 1 114 ? -6.500 2.041 10.018 0.50 21.29 114 GLU A N 1
ATOM 909 C CA A GLU A 1 114 ? -7.788 2.690 9.541 0.50 20.11 114 GLU A CA 1
ATOM 910 C CA B GLU A 1 114 ? -7.805 2.590 9.677 0.50 23.27 114 GLU A CA 1
ATOM 911 C C A GLU A 1 114 ? -8.223 3.910 10.350 0.50 23.54 114 GLU A C 1
ATOM 912 C C B GLU A 1 114 ? -8.182 3.587 10.767 0.50 24.60 114 GLU A C 1
ATOM 913 O O A GLU A 1 114 ? -9.332 4.418 10.151 0.50 28.48 114 GLU A O 1
ATOM 914 O O B GLU A 1 114 ? -9.014 4.478 10.582 0.50 30.28 114 GLU A O 1
ATOM 927 N N . VAL B 2 1 ? 9.385 -3.989 20.514 1.00 15.02 1 VAL B N 1
ATOM 928 C CA . VAL B 2 1 ? 8.467 -3.601 21.593 1.00 14.89 1 VAL B CA 1
ATOM 929 C C . VAL B 2 1 ? 9.071 -2.401 22.315 1.00 14.82 1 VAL B C 1
ATOM 930 O O . VAL B 2 1 ? 10.161 -1.937 21.976 1.00 14.79 1 VAL B O 1
ATOM 934 N N . ASP B 2 2 ? 8.331 -1.860 23.266 1.00 15.19 2 ASP B N 1
ATOM 935 C CA . ASP B 2 2 ? 8.788 -0.718 24.028 1.00 15.30 2 ASP B CA 1
ATOM 936 C C . ASP B 2 2 ? 10.026 -1.061 24.870 1.00 15.20 2 ASP B C 1
ATOM 937 O O . ASP B 2 2 ? 10.030 -2.035 25.641 1.00 18.35 2 ASP B O 1
ATOM 942 N N . ALA B 2 3 ? 11.075 -0.266 24.714 1.00 16.29 3 ALA B N 1
ATOM 943 C CA . ALA B 2 3 ? 12.354 -0.511 25.366 1.00 18.86 3 ALA B CA 1
ATOM 944 C C . ALA B 2 3 ? 12.262 -0.259 26.871 1.00 21.51 3 ALA B C 1
ATOM 945 O O . ALA B 2 3 ? 11.454 0.554 27.326 1.00 22.81 3 ALA B O 1
ATOM 947 N N . VAL B 2 4 ? 13.095 -0.958 27.635 1.00 22.67 4 VAL B N 1
ATOM 948 C CA . VAL B 2 4 ? 13.266 -0.662 29.060 1.00 26.45 4 VAL B CA 1
ATOM 949 C C . VAL B 2 4 ? 14.159 0.580 29.145 1.00 25.61 4 VAL B C 1
ATOM 950 O O . VAL B 2 4 ? 15.252 0.591 28.579 1.00 29.65 4 VAL B O 1
ATOM 954 N N . ASN B 2 5 ? 13.677 1.623 29.814 1.00 29.33 5 ASN B N 1
ATOM 955 C CA . ASN B 2 5 ? 14.420 2.890 29.941 1.00 34.74 5 ASN B CA 1
ATOM 956 C C . ASN B 2 5 ? 14.796 3.204 31.379 1.00 38.04 5 ASN B C 1
ATOM 957 O O . ASN B 2 5 ? 14.229 2.626 32.301 1.00 41.05 5 ASN B O 1
#

Organism: Legionella pneumophila subsp. pneumophila (strain Philadelphia 1 / ATCC 33152 / DSM 7513) (NCBI:txid272624)

Sequence (107 aa):
IASAELREELKAVSEGHYETVNNTILDKDPELVNQYAPPTYDSPLARVLNNKKKKHIDYKLDILVKHHVDFDYPINYHKKETPIELACKNQDLQLFFKYLVQHNAPISEEVDAVN

Foldseek 3Di:
DDDPLQVVCVCLLVVVLVVVLVSCVVVLVQLADADPQQRDHSVLSQQVDPDGDVNCVSSVVSPYAFAFANGNVRDTQCRSCVVVVPVVSNVVCVVSVHDDDD/DDDDD

Radius of gyration: 12.95 Å; Cα contacts (8 Å, |Δi|>4): 145; chains: 2; bounding box: 36×24×33 Å

CATH classification: 1.25.40.20

Nearest PDB structures (foldseek):
  4zhb-assembly1_A  TM=1.010E+00  e=1.235E-16  Legionella pneumophila subsp. pneumophila str. Philadelphia 1
  6by9-assembly1_A  TM=6.883E-01  e=2.259E-02  Homo sapiens
  5cbo-assembly1_A  TM=7.079E-01  e=9.175E-02  synthetic construct

B-factor: mean 18.17, std 10.16, range [8.55, 57.94]

Secondary structure (DSSP, 8-state):
---HHHHH--TTTTT-HHHHHHHHHH-GGGTT-BBTTTTB-HHHHHHTSSS-----HHHHHTT--SSS--STT---HHHHHHHHT-HHHHHHHHHTT-----/-BPP-

InterPro domains:
  IPR002110 Ankyrin repeat [PF12796] (19-113)
  IPR002110 Ankyrin repeat [SM00248] (14-44)
  IPR002110 Ankyrin repeat [SM00248] (49-80)
  IPR002110 Ankyrin repeat [SM00248] (85-114)
  IPR036770 Ankyrin repeat-containing domain superfamily [G3DSA:1.25.40.20] (1-113)
  IPR036770 Ankyrin repeat-containing domain superfamily [SSF48403] (19-115)

Solvent-accessible surface area: 6686 Å² total